Protein AF-A0A4Q3E3K2-F1 (afdb_monomer_lite)

Foldseek 3Di:
DVVVVVVVVVVVVVVVVVVVPDDPPPPPPPPPDDDQLAQDKDWDWDWACDDQFKIKIKIKIFRGHPNHGPDIDIDIDIDTFPHWDWDWDADPVRDTDTDTDGDDDDDDDDDD

Secondary structure (DSSP, 8-state):
-HHHHHHHHHHHHHHHHTTSS-------S---S----TTEEEEEEEEEE-SSSEEEEEEEEEEEETTEEEEEEEEEEEEE---EEEEEEE-TTS-EEEEEEEPPPP------

Sequence (112 aa):
MKNISLYVTASLLSAVLLLISCDEEQKPEDLTNEVNKNGAIETSVTVEHLDSAHDVIVTKHAVWAWGSNASSFEHRDTVPALGSAPTTVKDVAGYDKTVEAKKEYEIFITVK

pLDDT: mean 82.67, std 17.54, range [45.22, 98.19]

Structure (mmCIF, N/CA/C/O backbone):
data_AF-A0A4Q3E3K2-F1
#
_entry.id   AF-A0A4Q3E3K2-F1
#
loop_
_atom_site.group_PDB
_atom_site.id
_atom_site.type_symbol
_atom_site.label_atom_id
_atom_site.label_alt_id
_atom_site.labe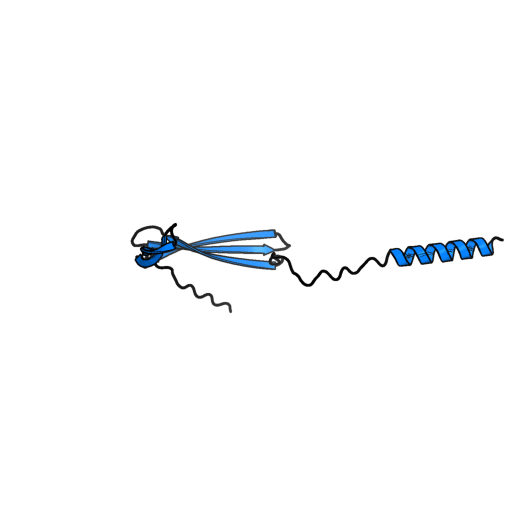l_comp_id
_atom_site.label_asym_id
_atom_site.label_entity_id
_atom_site.label_seq_id
_atom_site.pdbx_PDB_ins_code
_atom_site.Cartn_x
_atom_site.Cartn_y
_atom_site.Cartn_z
_atom_site.occupancy
_atom_site.B_iso_or_equiv
_atom_site.auth_seq_id
_atom_site.auth_comp_id
_atom_site.auth_asym_id
_atom_site.auth_atom_id
_atom_site.pdbx_PDB_model_num
ATOM 1 N N . MET A 1 1 ? 13.136 35.117 -74.035 1.00 53.25 1 MET A N 1
ATOM 2 C CA . MET A 1 1 ? 11.924 34.524 -73.413 1.00 53.25 1 MET A CA 1
ATOM 3 C C . MET A 1 1 ? 12.216 33.303 -72.532 1.00 53.25 1 MET A C 1
ATOM 5 O O . MET A 1 1 ? 11.573 33.176 -71.502 1.00 53.25 1 MET A O 1
ATOM 9 N N . LYS A 1 2 ? 13.202 32.447 -72.858 1.00 54.16 2 LYS A N 1
ATOM 10 C CA . LYS A 1 2 ? 13.583 31.262 -72.050 1.00 54.16 2 LYS A CA 1
ATOM 11 C C . LYS A 1 2 ? 14.017 31.585 -70.608 1.00 54.16 2 LYS A C 1
ATOM 13 O O . LYS A 1 2 ? 13.707 30.846 -69.686 1.00 54.16 2 LYS A O 1
ATOM 18 N N . ASN A 1 3 ? 14.681 32.722 -70.420 1.00 52.38 3 ASN A N 1
ATOM 19 C CA . ASN A 1 3 ? 15.299 33.115 -69.152 1.00 52.38 3 ASN A CA 1
ATOM 20 C C . ASN A 1 3 ? 14.239 33.608 -68.155 1.00 52.38 3 ASN A C 1
ATOM 22 O O . ASN A 1 3 ? 14.292 33.273 -66.983 1.00 52.38 3 ASN A O 1
ATOM 26 N N . ILE A 1 4 ? 13.226 34.336 -68.642 1.00 58.62 4 ILE A N 1
ATOM 27 C CA . ILE A 1 4 ? 12.103 34.838 -67.833 1.00 58.62 4 ILE A CA 1
ATOM 28 C C . ILE A 1 4 ? 11.280 33.666 -67.285 1.00 58.62 4 ILE A C 1
ATOM 30 O O . ILE A 1 4 ? 10.929 33.666 -66.112 1.00 58.62 4 ILE A O 1
ATOM 34 N N . SER A 1 5 ? 11.061 32.624 -68.095 1.00 57.09 5 SER A N 1
ATOM 35 C CA . SER A 1 5 ? 10.386 31.401 -67.645 1.00 57.09 5 SER A CA 1
ATOM 36 C C . SER A 1 5 ? 11.150 30.683 -66.527 1.00 57.09 5 SER A C 1
ATOM 38 O O . SER A 1 5 ? 10.513 30.123 -65.644 1.00 57.09 5 SER A O 1
ATOM 40 N N . LEU A 1 6 ? 12.489 30.731 -66.538 1.00 57.72 6 LEU A N 1
ATOM 41 C CA . LEU A 1 6 ? 13.337 30.102 -65.521 1.00 57.72 6 LEU A CA 1
ATOM 42 C C . LEU A 1 6 ? 13.297 30.863 -64.182 1.00 57.72 6 LEU A C 1
ATOM 44 O O . LEU A 1 6 ? 13.239 30.243 -63.120 1.00 57.72 6 LEU A O 1
ATOM 48 N N . TYR A 1 7 ? 13.268 32.201 -64.224 1.00 61.00 7 TYR A N 1
ATOM 49 C CA . TYR A 1 7 ? 13.142 33.034 -63.021 1.00 61.00 7 TYR A CA 1
ATOM 50 C C . TYR A 1 7 ? 11.754 32.929 -62.383 1.00 61.00 7 TYR A C 1
ATOM 52 O O . TYR A 1 7 ? 11.650 32.890 -61.159 1.00 61.00 7 TYR A O 1
ATOM 60 N N . VAL A 1 8 ? 10.697 32.807 -63.192 1.00 65.56 8 VAL A N 1
ATOM 61 C CA . VAL A 1 8 ? 9.331 32.602 -62.686 1.00 65.56 8 VAL A CA 1
ATOM 62 C C . VAL A 1 8 ? 9.203 31.237 -62.004 1.00 65.56 8 VAL A C 1
ATOM 64 O O . VAL A 1 8 ? 8.650 31.161 -60.909 1.00 65.56 8 VAL A O 1
ATOM 67 N N . THR A 1 9 ? 9.787 30.172 -62.569 1.00 63.69 9 THR A N 1
ATOM 68 C CA . THR A 1 9 ? 9.795 28.850 -61.917 1.00 63.69 9 THR A CA 1
ATOM 69 C C . THR A 1 9 ? 10.640 28.819 -60.641 1.00 63.69 9 THR A C 1
ATOM 71 O O . THR A 1 9 ? 10.236 28.190 -59.668 1.00 63.69 9 THR A O 1
ATOM 74 N N . ALA A 1 10 ? 11.772 29.531 -60.602 1.00 66.88 10 ALA A N 1
ATOM 75 C CA . ALA A 1 10 ? 12.616 29.616 -59.408 1.00 66.88 10 ALA A CA 1
ATOM 76 C C . ALA A 1 10 ? 11.950 30.427 -58.279 1.00 66.88 10 ALA A C 1
ATOM 78 O O . ALA A 1 10 ? 12.014 30.038 -57.114 1.00 66.88 10 ALA A O 1
ATOM 79 N N . SER A 1 11 ? 11.254 31.514 -58.625 1.00 65.56 11 SER A N 1
ATOM 80 C CA . SER A 1 11 ? 10.484 32.318 -57.669 1.00 65.56 11 SER A CA 1
ATOM 81 C C . SER A 1 11 ? 9.294 31.547 -57.095 1.00 65.56 11 SER A C 1
ATOM 83 O O . SER A 1 11 ? 8.997 31.681 -55.910 1.00 65.56 11 SER A O 1
ATOM 85 N N . LEU A 1 12 ? 8.629 30.724 -57.913 1.00 67.44 12 LEU A N 1
ATOM 86 C CA . LEU A 1 12 ? 7.502 29.899 -57.476 1.00 67.44 12 LEU A CA 1
ATOM 87 C C . LEU A 1 12 ? 7.959 28.759 -56.552 1.00 67.44 12 LEU A C 1
ATOM 89 O O . LEU A 1 12 ? 7.298 28.472 -55.559 1.00 67.44 12 LEU A O 1
ATOM 93 N N . LEU A 1 13 ? 9.121 28.159 -56.826 1.00 68.62 13 LEU A N 1
ATOM 94 C CA . LEU A 1 13 ? 9.690 27.094 -55.995 1.00 68.62 13 LEU A CA 1
ATOM 95 C C . LEU A 1 13 ? 10.154 27.607 -54.617 1.00 68.62 13 LEU A C 1
ATOM 97 O O . LEU A 1 13 ? 9.981 26.919 -53.615 1.00 68.62 13 LEU A O 1
ATOM 101 N N . SER A 1 14 ? 10.674 28.838 -54.553 1.00 65.25 14 SER A N 1
ATOM 102 C CA . SER A 1 14 ? 11.061 29.489 -53.292 1.00 65.25 14 SER A CA 1
ATOM 103 C C . SER A 1 14 ? 9.849 29.833 -52.411 1.00 65.25 14 SER A C 1
ATOM 105 O O . SER A 1 14 ? 9.899 29.687 -51.193 1.00 65.25 14 SER A O 1
ATOM 107 N N . ALA A 1 15 ? 8.720 30.213 -53.021 1.00 65.38 15 ALA A N 1
ATOM 108 C CA . ALA A 1 15 ? 7.476 30.485 -52.296 1.00 65.38 15 ALA A CA 1
ATOM 109 C C . ALA A 1 15 ? 6.835 29.213 -51.706 1.00 65.38 15 ALA A C 1
ATOM 111 O O . ALA A 1 15 ? 6.227 29.276 -50.642 1.00 65.38 15 ALA A O 1
ATOM 112 N N . VAL A 1 16 ? 7.011 28.054 -52.354 1.00 65.62 16 VAL A N 1
ATOM 113 C CA . VAL A 1 16 ? 6.539 26.757 -51.834 1.00 65.62 16 VAL A CA 1
ATOM 114 C C . VAL A 1 16 ? 7.383 26.287 -50.645 1.00 65.62 16 VAL A C 1
ATOM 116 O O . VAL A 1 16 ? 6.829 25.719 -49.711 1.00 65.62 16 VAL A O 1
ATOM 119 N N . LEU A 1 17 ? 8.690 26.579 -50.624 1.00 63.59 17 LEU A N 1
ATOM 120 C CA . LEU A 1 17 ? 9.582 26.241 -49.502 1.00 63.59 17 LEU A CA 1
ATOM 121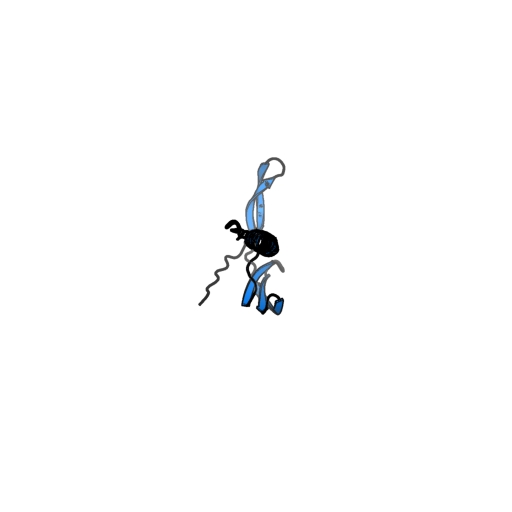 C C . LEU A 1 17 ? 9.242 27.003 -48.208 1.00 63.59 17 LEU A C 1
ATOM 123 O O . LEU A 1 17 ? 9.448 26.469 -47.122 1.00 63.59 17 LEU A O 1
ATOM 127 N N . LEU A 1 18 ? 8.664 28.206 -48.311 1.00 62.78 18 LEU A N 1
ATOM 128 C CA . LEU A 1 18 ? 8.216 28.991 -47.151 1.00 62.78 18 LEU A CA 1
ATOM 129 C C . LEU A 1 18 ? 6.915 28.465 -46.520 1.00 62.78 18 LEU A C 1
ATOM 131 O O . LEU A 1 18 ? 6.636 28.790 -45.373 1.00 62.78 18 LEU A O 1
ATOM 135 N N . LEU A 1 19 ? 6.149 27.627 -47.228 1.00 59.50 19 LEU A N 1
ATOM 136 C CA . LEU A 1 19 ? 4.935 26.985 -46.700 1.00 59.50 19 LEU A CA 1
ATOM 137 C C . LEU A 1 19 ? 5.218 25.645 -46.000 1.00 59.50 19 LEU A C 1
ATOM 139 O O . LEU A 1 19 ? 4.332 25.104 -45.349 1.00 59.50 19 LEU A O 1
ATOM 143 N N . ILE A 1 20 ? 6.439 25.106 -46.131 1.00 58.84 20 ILE A N 1
ATOM 144 C CA . ILE A 1 20 ? 6.891 23.883 -45.436 1.00 58.84 20 ILE A CA 1
ATOM 145 C C . ILE A 1 20 ? 7.590 24.213 -44.108 1.00 58.84 20 ILE A C 1
ATOM 147 O O . ILE A 1 20 ? 7.890 23.309 -43.332 1.00 58.84 20 ILE A O 1
ATOM 151 N N . SER A 1 21 ? 7.808 25.500 -43.812 1.00 48.44 21 SER A N 1
ATOM 152 C CA . SER A 1 21 ? 8.115 25.975 -42.458 1.00 48.44 21 SER A CA 1
ATOM 153 C C . SER A 1 21 ? 6.821 26.000 -41.642 1.00 48.44 21 SER A C 1
ATOM 155 O O . SER A 1 21 ? 6.360 27.055 -41.213 1.00 48.44 21 SER A O 1
ATOM 157 N N . CYS A 1 22 ? 6.205 24.827 -41.513 1.00 54.44 22 CYS A N 1
ATOM 158 C CA . CYS A 1 22 ? 5.098 24.587 -40.609 1.00 54.44 22 CYS A CA 1
ATOM 159 C C . CYS A 1 22 ? 5.545 24.939 -39.197 1.00 54.44 22 CYS A C 1
ATOM 161 O O . CYS A 1 22 ? 6.562 24.424 -38.732 1.00 54.44 22 CYS A O 1
ATOM 163 N N . ASP A 1 23 ? 4.754 25.814 -38.581 1.00 52.41 23 ASP A N 1
ATOM 164 C CA . ASP A 1 23 ? 4.450 25.875 -37.160 1.00 52.41 23 ASP A CA 1
ATOM 165 C C . ASP A 1 23 ? 5.221 24.846 -36.331 1.00 52.41 23 ASP A C 1
ATOM 167 O O . ASP A 1 23 ? 4.820 23.687 -36.188 1.00 52.41 23 ASP A O 1
ATOM 171 N N . GLU A 1 24 ? 6.304 25.301 -35.701 1.00 48.69 24 GLU A N 1
ATOM 172 C CA . GLU A 1 24 ? 6.545 24.843 -34.344 1.00 48.69 24 GLU A CA 1
ATOM 173 C C . GLU A 1 24 ? 5.312 25.285 -33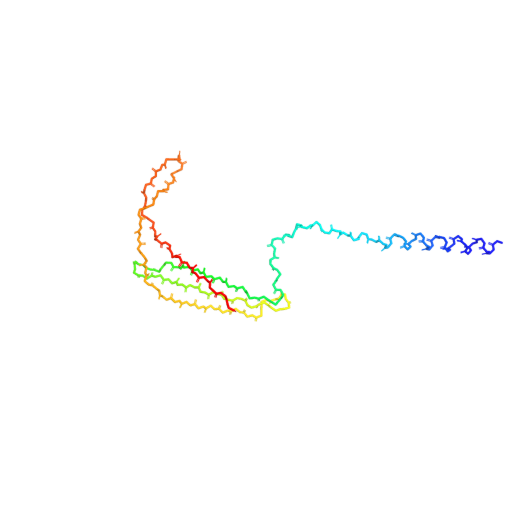.559 1.00 48.69 24 GLU A C 1
ATOM 175 O O . GLU A 1 24 ? 5.238 26.406 -33.056 1.00 48.69 24 GLU A O 1
ATOM 180 N N . GLU A 1 25 ? 4.302 24.413 -33.516 1.00 49.16 25 GLU A N 1
ATOM 181 C CA . GLU A 1 25 ? 3.337 24.410 -32.439 1.00 49.16 25 GLU A CA 1
ATOM 182 C C . GLU A 1 25 ? 4.183 24.394 -31.166 1.00 49.16 25 GLU A C 1
ATOM 184 O O . GLU A 1 25 ? 4.670 23.351 -30.718 1.00 49.16 25 GLU A O 1
ATOM 189 N N . GLN A 1 26 ? 4.402 25.583 -30.603 1.00 51.25 26 GLN A N 1
ATOM 190 C CA . GLN A 1 26 ? 4.591 25.758 -29.181 1.00 51.25 26 GLN A CA 1
ATOM 191 C C . GLN A 1 26 ? 3.367 25.101 -28.573 1.00 51.25 26 GLN A C 1
ATOM 193 O O . GLN A 1 26 ? 2.311 25.718 -28.426 1.00 51.25 26 GLN A O 1
ATOM 198 N N . LYS A 1 27 ? 3.484 23.792 -28.332 1.00 47.03 27 LYS A N 1
ATOM 199 C CA . LYS A 1 27 ? 2.513 23.063 -27.549 1.00 47.03 27 LYS A CA 1
ATOM 200 C C . LYS A 1 27 ? 2.369 23.889 -26.282 1.00 47.03 27 LYS A C 1
ATOM 202 O O . LYS A 1 27 ? 3.395 24.140 -25.640 1.00 47.03 27 LYS A O 1
ATOM 207 N N . PRO A 1 28 ? 1.157 24.367 -25.964 1.00 45.22 28 PRO A N 1
ATOM 208 C CA . PRO A 1 28 ? 0.944 25.036 -24.703 1.00 45.22 28 PRO A CA 1
ATOM 209 C C . PRO A 1 28 ? 1.515 24.131 -23.618 1.00 45.22 28 PRO A C 1
ATOM 211 O O . PRO A 1 28 ? 1.391 22.906 -23.679 1.00 45.22 28 PRO A O 1
ATOM 214 N N . GLU A 1 29 ? 2.179 24.753 -22.656 1.00 46.44 29 GLU A N 1
ATOM 215 C CA . GLU A 1 29 ? 2.855 24.160 -21.499 1.00 46.44 29 GLU A CA 1
ATOM 216 C C . GLU A 1 29 ? 1.846 23.543 -20.511 1.00 46.44 29 GLU A C 1
ATOM 218 O O . GLU A 1 29 ? 2.048 23.506 -19.302 1.00 46.44 29 GLU A O 1
ATOM 223 N N . ASP A 1 30 ? 0.726 23.074 -21.049 1.00 50.34 30 ASP A N 1
ATOM 224 C CA . ASP A 1 30 ? -0.390 22.444 -20.389 1.00 50.34 30 ASP A CA 1
ATOM 225 C C . ASP A 1 30 ? -0.303 20.947 -20.707 1.00 50.34 30 ASP A C 1
ATOM 227 O O . ASP A 1 30 ? -0.961 20.393 -21.593 1.00 50.34 30 ASP A O 1
ATOM 231 N N . LEU A 1 31 ? 0.661 20.313 -20.033 1.00 49.94 31 LEU A N 1
ATOM 232 C CA . LEU A 1 31 ? 0.903 18.877 -20.062 1.00 49.94 31 LEU A CA 1
ATOM 233 C C . LEU A 1 31 ? -0.330 18.166 -19.499 1.00 49.94 31 LEU A C 1
ATOM 235 O O . LEU A 1 31 ? -0.489 17.998 -18.291 1.00 49.94 31 LEU A O 1
ATOM 239 N N . THR A 1 32 ? -1.203 17.713 -20.388 1.00 53.19 32 THR A N 1
ATOM 240 C CA . THR A 1 32 ? -2.302 16.815 -20.055 1.00 53.19 32 THR A CA 1
ATOM 241 C C . THR A 1 32 ? -1.774 15.542 -19.379 1.00 53.19 32 THR A C 1
ATOM 243 O O . THR A 1 32 ? -1.192 14.688 -20.039 1.00 53.19 32 THR A O 1
ATOM 246 N N . ASN A 1 33 ? -1.996 15.444 -18.065 1.00 58.34 33 ASN A N 1
ATOM 247 C CA . ASN A 1 33 ? -2.543 14.323 -17.277 1.00 58.34 33 ASN A CA 1
ATOM 248 C C . ASN A 1 33 ? -1.985 12.885 -17.389 1.00 58.34 33 ASN A C 1
ATOM 250 O O . ASN A 1 33 ? -2.416 12.041 -16.604 1.00 58.34 33 ASN A O 1
ATOM 254 N N . GLU A 1 34 ? -1.038 12.570 -18.270 1.00 63.56 34 GLU A N 1
ATOM 255 C CA . GLU A 1 34 ? -0.467 11.222 -18.374 1.00 63.56 34 GLU A CA 1
ATOM 256 C C . GLU A 1 34 ? 1.029 11.216 -18.051 1.00 63.56 34 GLU A C 1
ATOM 258 O O . GLU A 1 34 ? 1.859 11.811 -18.738 1.00 63.56 34 GLU A O 1
ATOM 263 N N . VAL A 1 35 ? 1.380 10.518 -16.968 1.00 69.88 35 VAL A N 1
ATOM 264 C CA . VAL A 1 35 ? 2.771 10.281 -16.568 1.00 69.88 35 VAL A CA 1
ATOM 265 C C . VAL A 1 35 ? 3.469 9.493 -17.678 1.00 69.88 35 VAL A C 1
ATOM 267 O O . VAL A 1 35 ? 3.007 8.418 -18.055 1.00 69.88 35 VAL A O 1
ATOM 270 N N . ASN A 1 36 ? 4.597 9.998 -18.191 1.00 77.94 36 ASN A N 1
ATOM 271 C CA . ASN A 1 36 ? 5.408 9.281 -19.175 1.00 77.94 36 ASN A CA 1
ATOM 272 C C . ASN A 1 36 ? 5.902 7.951 -18.581 1.00 77.94 36 ASN A C 1
ATOM 274 O O . ASN A 1 36 ? 6.763 7.937 -17.703 1.00 77.94 36 ASN A O 1
ATOM 278 N N . LYS A 1 37 ? 5.364 6.832 -19.080 1.00 81.75 37 LYS A N 1
ATOM 279 C CA . LYS A 1 37 ? 5.693 5.484 -18.597 1.00 81.75 37 LYS A CA 1
ATOM 280 C C . LYS A 1 37 ? 6.854 4.829 -19.353 1.00 81.75 37 LYS A C 1
ATOM 282 O O . LYS A 1 37 ? 7.091 3.636 -19.213 1.00 81.75 37 LYS A O 1
ATOM 287 N N . ASN A 1 38 ? 7.593 5.553 -20.188 1.00 86.75 38 ASN A N 1
ATOM 288 C CA . ASN A 1 38 ? 8.745 4.965 -20.862 1.00 86.75 38 ASN A CA 1
ATOM 289 C C . ASN A 1 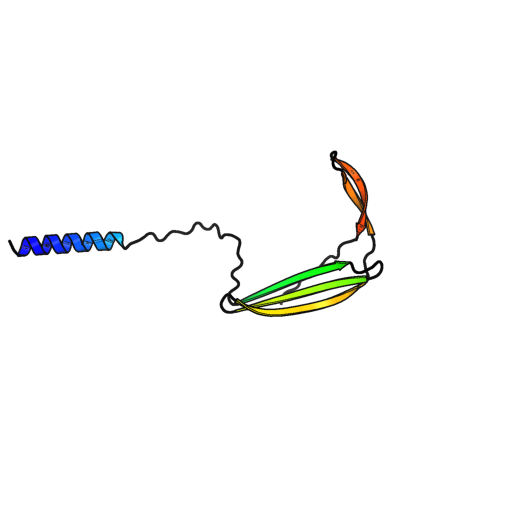38 ? 9.950 4.881 -19.910 1.00 86.75 38 ASN A C 1
ATOM 291 O O . ASN A 1 38 ? 10.631 5.879 -19.692 1.00 86.75 38 ASN A O 1
ATOM 295 N N . GLY A 1 39 ? 10.217 3.692 -19.359 1.00 89.31 39 GLY A N 1
ATOM 296 C CA . GLY A 1 39 ? 11.274 3.503 -18.361 1.00 89.31 39 GLY A CA 1
ATOM 297 C C . GLY A 1 39 ? 10.837 3.961 -16.970 1.00 89.31 39 GLY A C 1
ATOM 298 O O . GLY A 1 39 ? 11.558 4.705 -16.311 1.00 89.31 39 GLY A O 1
ATOM 299 N N . ALA A 1 40 ? 9.648 3.541 -16.536 1.00 91.69 40 ALA A N 1
ATOM 300 C CA . ALA A 1 40 ? 9.051 3.945 -15.266 1.00 91.69 40 ALA A CA 1
ATOM 301 C C . ALA A 1 40 ? 8.680 2.733 -14.402 1.00 91.69 40 ALA A C 1
ATOM 303 O O . ALA A 1 40 ? 8.395 1.651 -14.913 1.00 91.69 40 ALA A O 1
ATOM 304 N N . ILE A 1 41 ? 8.632 2.930 -13.084 1.00 93.00 41 ILE A N 1
ATOM 305 C CA . ILE A 1 41 ? 8.033 1.978 -12.145 1.00 93.00 41 ILE A CA 1
ATOM 306 C C . ILE A 1 41 ? 6.883 2.691 -11.446 1.00 93.00 41 ILE A C 1
ATOM 308 O O . ILE A 1 41 ? 7.079 3.719 -10.802 1.00 93.00 41 ILE A O 1
ATOM 312 N N . GLU A 1 42 ? 5.684 2.139 -11.574 1.00 93.62 42 GLU A N 1
ATOM 313 C CA . GLU A 1 42 ? 4.490 2.610 -10.881 1.00 93.62 42 GLU A CA 1
ATOM 314 C C . GLU A 1 42 ? 4.238 1.700 -9.682 1.00 93.62 42 GLU A C 1
ATOM 316 O O . GLU A 1 42 ? 4.223 0.480 -9.832 1.00 93.62 42 GLU A O 1
ATOM 321 N N . THR A 1 43 ? 4.073 2.281 -8.495 1.00 95.31 43 THR A N 1
ATOM 322 C CA . THR A 1 43 ? 3.772 1.537 -7.266 1.00 95.31 43 THR A CA 1
ATOM 323 C C . THR A 1 43 ? 2.449 2.021 -6.693 1.00 95.31 43 THR A C 1
ATOM 325 O O . THR A 1 43 ? 2.297 3.214 -6.443 1.00 95.31 43 THR A O 1
ATOM 328 N N . SER A 1 44 ? 1.513 1.104 -6.453 1.00 95.69 44 SER A N 1
ATOM 329 C CA . SER A 1 44 ? 0.255 1.380 -5.754 1.00 95.69 44 SER A CA 1
ATOM 330 C C . SER A 1 44 ? 0.221 0.624 -4.431 1.00 95.69 44 SER A C 1
ATOM 332 O O . SER A 1 44 ? 0.419 -0.592 -4.427 1.00 95.69 44 SER A O 1
ATOM 334 N N . VAL A 1 45 ? -0.074 1.324 -3.337 1.00 96.94 45 VAL A N 1
ATOM 335 C CA . VAL A 1 45 ? -0.283 0.729 -2.012 1.00 96.94 45 VAL A CA 1
ATOM 336 C C . VAL A 1 45 ? -1.737 0.952 -1.619 1.00 96.94 45 VAL A C 1
ATOM 338 O O . VAL A 1 45 ? -2.201 2.091 -1.601 1.00 96.94 45 VAL A O 1
ATOM 341 N N . THR A 1 46 ? -2.458 -0.124 -1.325 1.00 96.62 46 THR A N 1
ATOM 342 C CA . THR A 1 46 ? -3.868 -0.080 -0.917 1.00 96.62 46 THR A CA 1
ATOM 343 C C . THR A 1 46 ? -4.090 -0.929 0.324 1.00 96.62 46 THR A C 1
ATOM 345 O O . THR A 1 46 ? -3.433 -1.955 0.492 1.00 96.62 46 THR A O 1
ATOM 348 N N . VAL A 1 47 ? -5.040 -0.534 1.167 1.00 96.69 47 VAL A N 1
ATOM 349 C CA . VAL A 1 47 ? -5.486 -1.331 2.315 1.00 96.69 47 VAL A CA 1
ATOM 350 C C . VAL A 1 47 ? -6.868 -1.895 2.008 1.00 96.69 47 VAL A C 1
ATOM 352 O O . VAL A 1 47 ? -7.782 -1.158 1.644 1.00 96.69 47 VAL A O 1
ATOM 355 N N . GLU A 1 48 ? -7.015 -3.208 2.133 1.00 95.62 48 GLU A N 1
ATOM 356 C CA . GLU A 1 48 ? -8.283 -3.921 2.008 1.00 95.62 48 GLU A CA 1
ATOM 357 C C . GLU A 1 48 ? -8.699 -4.421 3.392 1.00 95.62 48 GLU A C 1
ATOM 359 O O . GLU A 1 48 ? -7.957 -5.159 4.041 1.00 95.62 48 GLU A O 1
ATOM 364 N N . HIS A 1 49 ? -9.893 -4.049 3.856 1.00 94.56 49 HIS A N 1
ATOM 365 C CA . HIS A 1 49 ? -10.369 -4.544 5.142 1.00 94.56 49 HIS A CA 1
ATOM 366 C C . HIS A 1 49 ? -10.885 -5.980 5.042 1.00 94.56 49 HIS A C 1
ATOM 368 O O . HIS A 1 49 ? -11.856 -6.224 4.320 1.00 94.56 49 HIS A O 1
ATOM 374 N N . LEU A 1 50 ? -10.288 -6.904 5.799 1.00 94.00 50 LEU A N 1
ATOM 375 C CA . LEU A 1 50 ? -10.586 -8.336 5.697 1.00 94.00 50 LEU A CA 1
ATOM 376 C C . LEU A 1 50 ? -11.652 -8.780 6.707 1.00 94.00 50 LEU A C 1
ATOM 378 O O . LEU A 1 50 ? -12.699 -9.294 6.309 1.00 94.00 50 LEU A O 1
ATOM 382 N N . ASP A 1 51 ? -11.411 -8.571 8.002 1.00 93.75 51 ASP A N 1
ATOM 383 C CA . ASP A 1 51 ? -12.341 -8.917 9.083 1.00 93.75 51 ASP A CA 1
ATOM 384 C C . ASP A 1 51 ? -12.264 -7.910 10.253 1.00 93.75 51 ASP A C 1
ATOM 386 O O . ASP A 1 51 ? -11.836 -6.770 10.080 1.00 93.75 51 ASP A O 1
ATOM 390 N N . SER A 1 52 ? -12.775 -8.263 11.439 1.00 91.69 52 SER A N 1
ATOM 391 C CA . SER A 1 52 ? -12.764 -7.368 12.608 1.00 91.69 52 SER A CA 1
ATOM 392 C C . SER A 1 52 ? -11.390 -7.204 13.265 1.00 91.69 52 SER A C 1
ATOM 394 O O . SER A 1 52 ? -11.201 -6.272 14.044 1.00 91.69 52 SER A O 1
ATOM 396 N N . ALA A 1 53 ? -10.473 -8.138 13.027 1.00 95.88 53 ALA A N 1
ATOM 397 C CA . ALA A 1 53 ? -9.154 -8.214 13.643 1.00 95.88 53 ALA A CA 1
ATOM 398 C C . ALA A 1 53 ? -8.012 -8.020 12.633 1.00 95.88 53 ALA A C 1
ATOM 400 O O . ALA A 1 53 ? -6.900 -7.695 13.049 1.00 95.88 53 ALA A O 1
ATOM 401 N N . HIS A 1 54 ? -8.271 -8.180 11.335 1.00 97.44 54 HIS A N 1
ATOM 402 C CA . HIS A 1 54 ? -7.250 -8.163 10.294 1.00 97.44 54 HIS A CA 1
ATOM 403 C C . HIS A 1 54 ? -7.648 -7.319 9.085 1.00 97.44 54 HIS A C 1
ATOM 405 O O . HIS A 1 54 ? -8.800 -7.327 8.649 1.00 97.44 54 HIS A O 1
ATOM 411 N N . ASP A 1 55 ? -6.636 -6.692 8.497 1.00 97.62 55 ASP A N 1
ATOM 412 C CA . ASP A 1 55 ? -6.664 -6.003 7.212 1.00 97.62 55 ASP A CA 1
ATOM 413 C C . ASP A 1 55 ? -5.531 -6.542 6.322 1.00 97.62 55 ASP A C 1
ATOM 415 O O . ASP A 1 55 ? -4.633 -7.250 6.789 1.00 97.62 55 ASP A O 1
ATOM 419 N N . VAL A 1 56 ? -5.565 -6.228 5.029 1.00 97.75 56 VAL A N 1
ATOM 420 C CA . VAL A 1 56 ? -4.548 -6.646 4.058 1.00 97.75 56 VAL A CA 1
ATOM 421 C C . VAL A 1 56 ? -3.954 -5.424 3.373 1.00 97.75 56 VAL A C 1
ATOM 423 O O . VAL A 1 56 ? -4.668 -4.656 2.731 1.00 97.75 56 VAL A O 1
ATOM 426 N N . ILE A 1 57 ? -2.636 -5.264 3.463 1.00 97.75 57 ILE A N 1
ATOM 427 C CA . ILE A 1 57 ? -1.891 -4.301 2.653 1.00 97.75 57 ILE A CA 1
ATOM 428 C C . ILE A 1 57 ? -1.574 -4.973 1.323 1.00 97.75 57 ILE A C 1
ATOM 430 O O . ILE A 1 57 ? -0.948 -6.032 1.282 1.00 97.75 57 ILE A O 1
ATOM 434 N N . VAL A 1 58 ? -1.996 -4.349 0.231 1.00 98.06 58 VAL A N 1
ATOM 435 C CA . VAL A 1 58 ? -1.709 -4.789 -1.130 1.00 98.06 58 VAL A CA 1
ATOM 436 C C . VAL A 1 58 ? -0.764 -3.780 -1.764 1.00 98.06 58 VAL A C 1
ATOM 438 O O . VAL A 1 58 ? -1.122 -2.619 -1.959 1.00 98.06 58 VAL A O 1
ATOM 441 N N . THR A 1 59 ? 0.442 -4.226 -2.101 1.00 97.94 59 THR A N 1
ATOM 442 C CA . THR A 1 59 ? 1.422 -3.426 -2.840 1.00 97.94 59 THR A CA 1
ATOM 443 C C . THR A 1 59 ? 1.568 -4.001 -4.236 1.00 97.94 59 THR A C 1
ATOM 445 O O . THR A 1 59 ? 1.948 -5.161 -4.391 1.00 97.94 59 THR A O 1
ATOM 448 N N . LYS A 1 60 ? 1.274 -3.205 -5.263 1.00 97.88 60 LYS A N 1
ATOM 449 C CA . LYS A 1 60 ? 1.465 -3.595 -6.666 1.00 97.88 60 LYS A CA 1
ATOM 450 C C . LYS A 1 60 ? 2.525 -2.724 -7.300 1.00 97.88 60 LYS A C 1
ATOM 452 O O . LYS A 1 60 ? 2.503 -1.508 -7.128 1.00 97.88 60 LYS A O 1
ATOM 457 N N . HIS A 1 61 ? 3.399 -3.345 -8.073 1.00 97.06 61 HIS A N 1
ATOM 458 C CA . HIS A 1 61 ? 4.394 -2.662 -8.879 1.00 97.06 61 HIS A CA 1
ATOM 459 C C . HIS A 1 61 ? 4.176 -3.013 -10.346 1.00 97.06 61 HIS A C 1
ATOM 461 O O . HIS A 1 61 ? 4.093 -4.192 -10.693 1.00 97.06 61 HIS A O 1
ATOM 467 N N . ALA A 1 62 ? 4.112 -2.001 -11.205 1.00 96.31 62 ALA A N 1
ATOM 468 C CA . ALA A 1 62 ? 4.118 -2.153 -12.653 1.00 96.31 62 ALA A CA 1
ATOM 469 C C . ALA A 1 62 ? 5.407 -1.546 -13.212 1.00 96.31 62 ALA A C 1
ATOM 471 O O . ALA A 1 62 ? 5.694 -0.365 -13.008 1.00 96.31 62 ALA A O 1
ATOM 472 N N . VAL A 1 63 ? 6.191 -2.366 -13.909 1.00 96.12 63 VAL A N 1
ATOM 473 C CA . VAL A 1 63 ? 7.427 -1.954 -14.577 1.00 96.12 63 VAL A CA 1
ATOM 474 C C . VAL A 1 63 ? 7.101 -1.666 -16.029 1.00 96.12 63 VAL A C 1
ATOM 476 O O . VAL A 1 63 ? 6.631 -2.541 -16.757 1.00 96.12 63 VAL A O 1
ATOM 479 N N . TRP A 1 64 ? 7.383 -0.447 -16.458 1.00 95.44 64 TRP A N 1
ATOM 480 C CA . TRP A 1 64 ? 7.100 0.021 -17.799 1.00 95.44 64 TRP A CA 1
ATOM 481 C C . TRP A 1 64 ? 8.395 0.243 -18.579 1.00 95.44 64 TRP A C 1
ATOM 483 O O . TRP A 1 64 ? 9.262 1.018 -18.169 1.00 95.44 64 TRP A O 1
ATOM 493 N N . ALA A 1 65 ? 8.517 -0.416 -19.728 1.00 93.00 65 ALA A N 1
ATOM 494 C CA . ALA A 1 65 ? 9.651 -0.29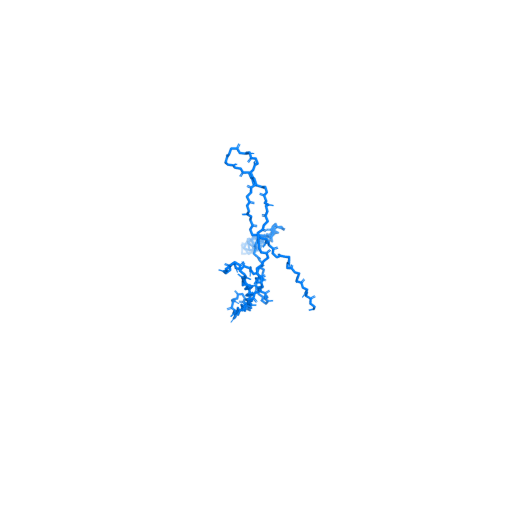5 -20.637 1.00 93.00 65 ALA A CA 1
ATOM 495 C C . ALA A 1 65 ? 9.149 -0.115 -22.073 1.00 93.00 65 ALA A C 1
ATOM 497 O O . ALA A 1 65 ? 8.184 -0.758 -22.493 1.00 93.00 65 ALA A O 1
ATOM 498 N N . TRP A 1 66 ? 9.789 0.787 -22.822 1.00 90.38 66 TRP A N 1
ATOM 499 C CA . TRP A 1 66 ? 9.435 1.098 -24.214 1.00 90.38 66 TRP A CA 1
ATOM 500 C C . TRP A 1 66 ? 7.953 1.461 -24.405 1.00 90.38 66 TRP A C 1
ATOM 502 O O . TRP A 1 66 ? 7.335 1.098 -25.400 1.00 90.38 66 TRP A O 1
ATOM 512 N N . GLY A 1 67 ? 7.368 2.153 -23.423 1.00 84.50 67 GLY A N 1
ATOM 513 C CA . GLY A 1 67 ? 5.959 2.560 -23.443 1.00 84.50 67 GLY A CA 1
ATOM 514 C C . GLY A 1 67 ? 4.951 1.430 -23.197 1.00 84.50 67 GLY A C 1
ATOM 515 O O . GLY A 1 67 ? 3.759 1.633 -23.407 1.00 84.50 67 GLY A O 1
ATOM 516 N N . SER A 1 68 ? 5.396 0.255 -22.741 1.00 89.56 68 SER A N 1
ATOM 517 C CA . SER A 1 68 ? 4.533 -0.897 -22.449 1.00 89.56 68 SER A CA 1
ATOM 518 C C . SER A 1 68 ? 4.794 -1.468 -21.055 1.00 89.56 68 SER A C 1
ATOM 520 O O . SER A 1 68 ? 5.896 -1.338 -20.522 1.00 89.56 68 SER A O 1
ATOM 522 N N . ASN A 1 69 ? 3.779 -2.089 -20.449 1.00 92.94 69 ASN A N 1
ATOM 523 C CA . ASN A 1 69 ? 3.937 -2.796 -19.179 1.00 92.94 69 ASN A CA 1
ATOM 524 C C . ASN A 1 69 ? 4.730 -4.087 -19.431 1.00 92.94 69 ASN A C 1
ATOM 526 O O . ASN A 1 69 ? 4.220 -5.031 -20.032 1.00 92.94 69 ASN A O 1
ATOM 530 N N . ALA A 1 70 ? 5.989 -4.093 -19.000 1.00 95.38 70 ALA A N 1
ATOM 531 C CA . ALA A 1 70 ? 6.909 -5.209 -19.176 1.00 95.38 70 ALA A CA 1
ATOM 532 C C . ALA A 1 70 ? 6.667 -6.315 -18.141 1.00 95.38 70 ALA A C 1
ATOM 534 O O . ALA A 1 70 ? 6.829 -7.496 -18.441 1.00 95.38 70 ALA A O 1
ATOM 535 N N . SER A 1 71 ? 6.285 -5.940 -16.920 1.00 96.38 71 SER A N 1
ATOM 536 C CA . SER A 1 71 ? 5.969 -6.886 -15.851 1.00 96.38 71 SER A CA 1
ATOM 537 C C . SER A 1 71 ? 5.175 -6.209 -14.747 1.00 96.38 71 SER A C 1
ATOM 539 O O . SER A 1 71 ? 5.391 -5.033 -14.454 1.00 96.38 71 SER A O 1
ATOM 541 N N . SER A 1 72 ? 4.322 -6.968 -14.068 1.00 96.94 72 SER A N 1
ATOM 542 C CA . SER A 1 72 ? 3.657 -6.510 -12.853 1.00 96.94 72 SER A CA 1
ATOM 543 C C . SER A 1 72 ? 3.733 -7.573 -11.773 1.00 96.94 72 SER A C 1
ATOM 545 O O . SER A 1 72 ? 3.633 -8.765 -12.064 1.00 96.94 72 SER A O 1
ATOM 547 N N . PHE A 1 73 ? 3.917 -7.140 -10.534 1.00 97.62 73 PHE A N 1
ATOM 548 C CA . PHE A 1 73 ? 3.963 -8.022 -9.377 1.00 97.62 73 PHE A CA 1
ATOM 549 C C . PHE A 1 73 ? 3.207 -7.405 -8.209 1.00 97.62 73 PHE A C 1
ATOM 551 O O . PHE A 1 73 ? 3.157 -6.186 -8.049 1.00 97.62 73 PHE A O 1
ATOM 558 N N . GLU A 1 74 ? 2.588 -8.272 -7.419 1.00 98.00 74 GLU A N 1
ATOM 559 C CA . GLU A 1 74 ? 1.718 -7.909 -6.309 1.00 98.00 74 GLU A CA 1
ATOM 560 C C . GLU A 1 74 ? 2.161 -8.662 -5.059 1.00 98.00 74 GLU A C 1
ATOM 562 O O . GLU A 1 74 ? 2.412 -9.868 -5.103 1.00 98.00 74 GLU A O 1
ATOM 567 N N . HIS A 1 75 ? 2.248 -7.936 -3.950 1.00 98.19 75 HIS A N 1
ATOM 568 C CA . HIS A 1 75 ? 2.491 -8.483 -2.628 1.00 98.19 75 HIS A CA 1
ATOM 569 C C . HIS A 1 75 ? 1.310 -8.163 -1.715 1.00 98.19 75 HIS A C 1
ATOM 571 O O . HIS A 1 75 ? 0.735 -7.075 -1.797 1.00 98.19 75 HIS A O 1
ATOM 577 N N . ARG A 1 76 ? 0.932 -9.135 -0.883 1.00 98.12 76 ARG A N 1
ATOM 578 C CA . ARG A 1 76 ? -0.204 -9.049 0.033 1.00 98.12 76 ARG A CA 1
ATOM 579 C C . ARG A 1 76 ? 0.245 -9.462 1.421 1.00 98.12 76 ARG A C 1
ATOM 581 O O . ARG A 1 76 ? 0.623 -10.616 1.610 1.00 98.12 76 ARG A O 1
ATOM 588 N N . ASP A 1 77 ? 0.115 -8.549 2.370 1.00 97.88 77 ASP A N 1
ATOM 589 C CA . ASP A 1 77 ? 0.488 -8.763 3.764 1.00 97.88 77 ASP A CA 1
ATOM 590 C C . ASP A 1 77 ? -0.716 -8.561 4.668 1.00 97.88 77 ASP A C 1
ATOM 592 O O . ASP A 1 77 ? -1.430 -7.568 4.556 1.00 97.88 77 ASP A O 1
ATOM 596 N N . THR A 1 78 ? -0.940 -9.497 5.586 1.00 97.56 78 THR A N 1
ATOM 597 C CA . THR A 1 78 ? -1.979 -9.345 6.609 1.00 97.56 78 THR A CA 1
ATOM 598 C C . THR A 1 78 ? -1.435 -8.533 7.779 1.00 97.56 78 THR A C 1
ATOM 600 O O . THR A 1 78 ? -0.363 -8.837 8.304 1.00 97.56 78 THR A O 1
ATOM 603 N N . VAL A 1 79 ? -2.189 -7.528 8.215 1.00 97.44 79 VAL A N 1
ATOM 604 C CA . VAL A 1 79 ? -1.861 -6.659 9.350 1.00 97.44 79 VAL A CA 1
ATOM 605 C C . VAL A 1 79 ? -3.039 -6.578 10.329 1.00 97.44 79 VAL A C 1
ATOM 607 O O . VAL A 1 79 ? -4.175 -6.839 9.934 1.00 97.44 79 VAL A O 1
ATOM 610 N N . PRO A 1 80 ? -2.818 -6.236 11.611 1.00 97.56 80 PRO A N 1
ATOM 611 C CA . PRO A 1 80 ? -3.911 -6.082 12.571 1.00 97.56 80 PRO A CA 1
ATOM 612 C C . PRO A 1 80 ? -4.787 -4.875 12.237 1.00 97.56 80 PRO A C 1
ATOM 614 O O . PRO A 1 80 ? -4.247 -3.781 12.059 1.00 97.56 80 PRO A O 1
ATOM 617 N N . ALA A 1 81 ? -6.109 -5.052 12.232 1.00 96.75 81 ALA A N 1
ATOM 618 C CA . ALA A 1 81 ? -7.070 -3.976 12.008 1.00 96.75 81 ALA A CA 1
ATOM 619 C C . ALA A 1 81 ? -7.022 -2.926 13.134 1.00 96.75 81 ALA A C 1
ATOM 621 O O . ALA A 1 81 ? -6.901 -3.254 14.317 1.00 96.75 81 ALA A O 1
ATOM 622 N N . LEU A 1 82 ? -7.179 -1.647 12.781 1.00 96.31 82 LEU A N 1
ATOM 623 C CA . LEU A 1 82 ? -7.137 -0.528 13.742 1.00 96.31 82 LEU A CA 1
ATOM 624 C C . LEU A 1 82 ? -8.463 -0.300 14.497 1.00 96.31 82 LEU A C 1
ATOM 626 O O . LEU A 1 82 ? -8.544 0.549 15.395 1.00 96.31 82 LEU A O 1
ATOM 630 N N . GLY A 1 83 ? -9.503 -1.055 14.140 1.00 93.50 83 GLY A N 1
ATOM 631 C CA . GLY A 1 83 ? -10.852 -0.916 14.679 1.00 93.50 83 GLY A CA 1
ATOM 632 C C . GLY A 1 83 ? -11.621 0.263 14.076 1.00 93.50 83 GLY A C 1
ATOM 633 O O . GLY A 1 83 ? -11.297 0.768 13.002 1.00 93.50 83 GLY A O 1
ATOM 634 N N . SER A 1 84 ? -12.684 0.684 14.761 1.00 93.38 84 SER A N 1
ATOM 635 C CA . SER A 1 84 ? -13.518 1.825 14.360 1.00 93.38 84 SER A CA 1
ATOM 636 C C . SER A 1 84 ? -13.365 3.003 15.320 1.00 93.38 84 SER A C 1
ATOM 638 O O . SER A 1 84 ? -12.892 2.847 16.451 1.00 93.38 84 SER A O 1
ATOM 640 N N . ALA A 1 85 ? -13.702 4.191 14.837 1.00 92.12 85 ALA A N 1
ATOM 641 C CA . ALA A 1 85 ? -13.839 5.392 15.638 1.00 92.12 85 ALA A CA 1
ATOM 642 C C . ALA A 1 85 ? -15.071 6.193 15.197 1.00 92.12 85 ALA A C 1
ATOM 644 O O . ALA A 1 85 ? -15.423 6.180 14.010 1.00 92.12 85 ALA A O 1
ATOM 645 N N . PRO A 1 86 ? -15.687 6.950 16.121 1.00 94.19 86 PRO A N 1
ATOM 646 C CA . PRO A 1 86 ? -16.755 7.868 15.774 1.00 94.19 86 PRO A CA 1
ATOM 647 C C . PRO A 1 86 ? -16.218 8.970 14.854 1.00 94.19 86 PRO A C 1
ATOM 649 O O . PRO A 1 86 ? -15.246 9.654 15.178 1.00 94.19 86 PRO A O 1
ATOM 652 N N . THR A 1 87 ? -16.878 9.162 13.718 1.00 93.44 87 THR A N 1
ATOM 653 C CA . THR A 1 87 ? -16.627 10.244 12.764 1.00 93.44 87 THR A CA 1
ATOM 654 C C . THR A 1 87 ? -17.916 11.003 12.479 1.00 93.44 87 THR A C 1
ATOM 656 O O . THR A 1 87 ? -19.012 10.439 12.527 1.00 93.44 87 THR A O 1
ATOM 659 N N . THR A 1 88 ? -17.795 12.296 12.194 1.00 94.38 88 THR A N 1
ATOM 660 C CA . THR A 1 88 ? -18.933 13.150 11.852 1.00 94.38 88 THR A CA 1
ATOM 661 C C . THR A 1 88 ? -19.060 13.229 10.339 1.00 94.38 88 THR A C 1
ATOM 663 O O . THR A 1 88 ? -18.162 13.720 9.658 1.00 94.38 88 THR A O 1
ATOM 666 N N . VAL A 1 89 ? -20.191 12.770 9.815 1.00 92.31 89 VAL A N 1
ATOM 667 C CA . VAL A 1 89 ? -20.548 12.855 8.395 1.00 92.31 89 VAL A CA 1
ATOM 668 C C . VAL A 1 89 ? -21.783 13.729 8.221 1.00 92.31 89 VAL A C 1
ATOM 670 O O . VAL A 1 89 ? -22.591 13.857 9.139 1.00 92.31 89 VAL A O 1
ATOM 673 N N . LYS A 1 90 ? -21.951 14.322 7.037 1.00 93.88 90 LYS A N 1
ATOM 674 C CA . LYS A 1 90 ? -23.184 15.033 6.686 1.00 93.88 90 LYS A CA 1
ATOM 675 C C . LYS A 1 90 ? -24.209 14.071 6.101 1.00 93.88 90 LYS A C 1
ATOM 677 O O . LYS A 1 90 ? -23.867 13.241 5.259 1.00 93.88 90 LYS A O 1
ATOM 682 N N . ASP A 1 91 ? -25.456 14.185 6.539 1.00 89.50 91 ASP A N 1
ATOM 683 C CA . ASP A 1 91 ? -26.574 13.492 5.910 1.00 89.50 91 ASP A CA 1
ATOM 684 C C . ASP A 1 91 ? -27.012 14.180 4.603 1.00 89.50 91 ASP A C 1
ATOM 686 O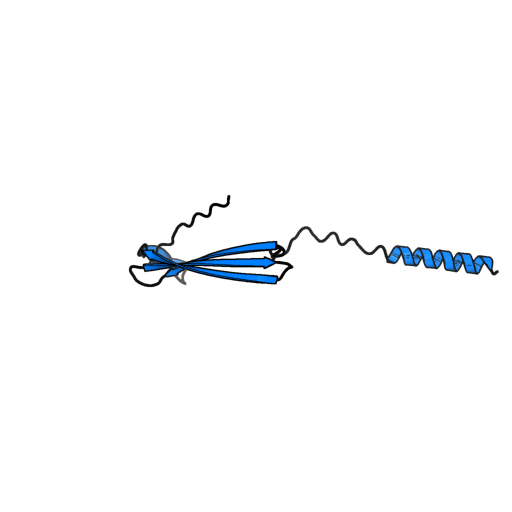 O . ASP A 1 91 ? -26.505 15.236 4.219 1.00 89.50 91 ASP A O 1
ATOM 690 N N . VAL A 1 92 ? -27.975 13.574 3.904 1.00 92.31 92 VAL A N 1
ATOM 691 C CA . VAL A 1 92 ? -28.501 14.089 2.627 1.00 92.31 92 VAL A CA 1
ATOM 692 C C . VAL A 1 92 ? -29.172 15.464 2.742 1.00 92.31 92 VAL A C 1
ATOM 694 O O . VAL A 1 92 ? -29.327 16.145 1.732 1.00 92.31 92 VAL A O 1
ATOM 697 N N . ALA A 1 93 ? -29.575 15.874 3.947 1.00 93.31 93 ALA A N 1
ATOM 698 C CA . ALA A 1 93 ? -30.172 17.175 4.230 1.00 93.31 93 ALA A CA 1
ATOM 699 C C . ALA A 1 93 ? -29.135 18.205 4.730 1.00 93.31 93 ALA A C 1
ATOM 701 O O . ALA A 1 93 ? -29.474 19.371 4.931 1.00 93.31 93 ALA A O 1
ATOM 702 N N . GLY A 1 94 ? -27.868 17.799 4.884 1.00 91.94 94 GLY A N 1
ATOM 703 C CA . GLY A 1 94 ? -26.745 18.646 5.282 1.00 91.94 94 GLY A CA 1
ATOM 704 C C . GLY A 1 94 ? -26.485 18.716 6.791 1.00 91.94 94 GLY A C 1
ATOM 705 O O . GLY A 1 94 ? -25.577 19.454 7.202 1.00 91.94 94 GLY A O 1
ATOM 706 N N . TYR A 1 95 ? -27.233 17.961 7.603 1.00 93.00 95 TYR A N 1
ATOM 707 C CA . TYR A 1 95 ? -27.051 17.899 9.054 1.00 93.00 95 TYR A CA 1
ATOM 708 C C . TYR A 1 95 ? -25.922 16.944 9.439 1.00 93.00 95 TYR A C 1
ATOM 710 O O . TYR A 1 95 ? -25.690 15.925 8.789 1.00 93.00 95 TYR A O 1
ATOM 718 N N . ASP A 1 96 ? -25.227 17.276 10.522 1.00 95.88 96 ASP A N 1
ATOM 719 C CA . ASP A 1 96 ? -24.125 16.469 11.031 1.00 95.88 96 ASP A CA 1
ATOM 720 C C . ASP A 1 96 ? -24.652 15.245 11.792 1.00 95.88 96 ASP A C 1
ATOM 722 O O . ASP A 1 96 ? -25.536 15.347 12.649 1.00 95.88 96 ASP A O 1
ATOM 726 N N . LYS A 1 97 ? -24.074 14.077 11.506 1.00 95.06 97 LYS A N 1
ATOM 727 C CA . LYS A 1 97 ? -24.365 12.809 12.173 1.00 95.06 97 LYS A CA 1
ATOM 728 C C . LYS A 1 97 ? -23.070 12.097 12.537 1.00 95.06 97 LYS A C 1
ATOM 730 O O . LYS A 1 97 ? -22.175 11.960 11.709 1.00 95.06 97 LYS A O 1
ATOM 735 N N . THR A 1 98 ? -22.999 11.582 13.760 1.00 94.50 98 THR A N 1
ATOM 736 C CA . THR A 1 98 ? -21.894 10.719 14.188 1.00 94.50 98 THR A CA 1
ATOM 737 C C . THR A 1 98 ? -22.156 9.273 13.769 1.00 94.50 98 THR A C 1
ATOM 739 O O . THR A 1 98 ? -23.232 8.729 14.035 1.00 94.50 98 THR A O 1
ATOM 742 N N . VAL A 1 99 ? -21.178 8.654 13.112 1.00 93.94 99 VAL A N 1
ATOM 743 C CA . VAL A 1 99 ? -21.186 7.242 12.702 1.00 93.94 99 VAL A CA 1
ATOM 744 C C . VAL A 1 99 ? -19.864 6.587 13.090 1.00 93.94 99 VAL A C 1
ATOM 746 O O . VAL A 1 99 ? -18.836 7.253 13.121 1.00 93.94 99 VAL A O 1
ATOM 749 N N . GLU A 1 100 ? -19.871 5.288 13.373 1.00 93.44 100 GLU A N 1
ATOM 750 C CA . GLU A 1 100 ? -18.630 4.523 13.526 1.00 93.44 100 GLU A CA 1
ATOM 751 C C . GLU A 1 100 ? -18.040 4.244 12.141 1.00 93.44 100 GLU A C 1
ATOM 753 O O . GLU A 1 100 ? -18.697 3.628 11.297 1.00 93.44 100 GLU A O 1
ATOM 758 N N . ALA A 1 101 ? -16.814 4.700 11.902 1.00 91.56 101 ALA A N 1
ATOM 759 C CA . ALA A 1 101 ? -16.064 4.430 10.680 1.00 91.56 101 ALA A CA 1
ATOM 760 C C . ALA A 1 101 ? -14.760 3.708 11.008 1.00 91.56 101 ALA A C 1
ATOM 762 O O . ALA A 1 101 ? -14.177 3.907 12.075 1.00 91.56 101 ALA A O 1
ATOM 763 N N . LYS A 1 102 ? -14.293 2.866 10.085 1.00 91.50 102 LYS A N 1
ATOM 764 C CA . LYS A 1 102 ? -12.999 2.197 10.228 1.00 91.50 102 LYS A CA 1
ATOM 765 C C . LYS A 1 102 ? -11.880 3.235 10.231 1.00 91.50 102 LYS A C 1
ATOM 767 O O . LYS A 1 102 ? -11.957 4.238 9.526 1.00 91.50 102 LYS A O 1
ATOM 772 N N . LYS A 1 103 ? -10.867 3.010 11.067 1.00 93.56 103 LYS A N 1
ATOM 773 C CA . LYS A 1 103 ? -9.674 3.858 11.084 1.00 93.56 103 LYS A CA 1
ATOM 774 C C . LYS A 1 103 ? -8.791 3.528 9.886 1.00 93.56 103 LYS A C 1
ATOM 776 O O . LYS A 1 103 ? -8.569 2.358 9.590 1.00 93.56 103 LYS A O 1
ATOM 781 N N . GLU A 1 104 ? -8.258 4.570 9.267 1.00 92.00 104 GLU A N 1
ATOM 782 C CA . GLU A 1 104 ? -7.317 4.475 8.153 1.00 92.00 104 GLU A CA 1
ATOM 783 C C . GLU A 1 104 ? -5.872 4.424 8.665 1.00 92.00 104 GLU A C 1
ATOM 785 O O . GLU A 1 104 ? -5.548 4.993 9.713 1.00 92.00 104 GLU A O 1
ATOM 790 N N . TYR A 1 105 ? -4.996 3.754 7.918 1.00 95.06 105 TYR A N 1
ATOM 791 C CA . TYR A 1 105 ? -3.563 3.732 8.209 1.00 95.06 105 TYR A CA 1
ATOM 792 C C . TYR A 1 105 ? -2.877 4.979 7.652 1.00 95.06 105 TYR A C 1
ATOM 794 O O . TYR A 1 105 ? -3.170 5.430 6.546 1.00 95.06 105 TYR A O 1
ATOM 802 N N . GLU A 1 106 ? -1.878 5.477 8.376 1.00 95.12 106 GLU A N 1
ATOM 803 C CA . GLU A 1 106 ? -0.897 6.406 7.821 1.00 95.12 106 GLU A CA 1
ATOM 804 C C . GLU A 1 106 ? 0.235 5.609 7.165 1.00 95.12 106 GLU A C 1
ATOM 806 O O . GLU A 1 106 ? 0.889 4.786 7.810 1.00 95.12 106 GLU A O 1
ATOM 811 N N . ILE A 1 107 ? 0.466 5.841 5.873 1.00 93.69 107 ILE A N 1
ATOM 812 C CA . ILE A 1 107 ? 1.483 5.133 5.091 1.00 93.69 107 ILE A CA 1
ATOM 813 C C . ILE A 1 107 ? 2.616 6.103 4.760 1.00 93.69 107 ILE A C 1
ATOM 815 O O . ILE A 1 107 ? 2.412 7.107 4.078 1.00 93.69 107 ILE A O 1
ATOM 819 N N . PHE A 1 108 ? 3.829 5.778 5.205 1.00 95.06 108 PHE A N 1
ATOM 820 C CA . PHE A 1 108 ? 5.038 6.547 4.915 1.00 95.06 108 PHE A CA 1
ATOM 821 C C . PHE A 1 108 ? 5.873 5.819 3.860 1.00 95.06 108 PHE A C 1
ATOM 823 O O . PHE A 1 108 ? 6.305 4.688 4.075 1.00 95.06 108 PHE A O 1
ATOM 830 N N . ILE A 1 109 ? 6.138 6.476 2.728 1.00 92.56 109 ILE A N 1
ATOM 831 C CA . ILE A 1 109 ? 6.972 5.932 1.649 1.00 92.56 109 ILE A CA 1
ATOM 832 C C . ILE A 1 109 ? 8.307 6.672 1.646 1.00 92.56 109 ILE A C 1
ATOM 834 O O . ILE A 1 109 ? 8.349 7.894 1.531 1.00 92.56 109 ILE A O 1
ATOM 838 N N . THR A 1 110 ? 9.408 5.930 1.764 1.00 94.06 110 THR A N 1
ATOM 839 C CA . THR A 1 110 ? 10.768 6.476 1.653 1.00 94.06 110 THR A CA 1
ATOM 840 C C . THR A 1 110 ? 11.451 5.905 0.420 1.00 94.06 110 THR A C 1
ATOM 842 O O . THR A 1 110 ? 11.538 4.688 0.271 1.00 94.06 110 THR A O 1
ATOM 845 N N . VAL A 1 111 ? 11.967 6.783 -0.437 1.00 90.75 111 VAL A N 1
ATOM 846 C CA . VAL A 1 111 ? 12.744 6.429 -1.633 1.00 90.75 111 VAL A CA 1
ATOM 847 C C . VAL A 1 111 ? 14.213 6.762 -1.362 1.00 90.75 111 VAL A C 1
ATOM 849 O O . VAL A 1 111 ? 14.498 7.800 -0.763 1.00 90.75 111 VAL A O 1
ATOM 852 N N . LYS A 1 112 ? 15.132 5.871 -1.744 1.00 88.56 112 LYS A N 1
ATOM 853 C CA . LYS A 1 112 ? 16.583 6.035 -1.573 1.00 88.56 112 LYS A CA 1
ATOM 854 C C . LYS A 1 112 ? 17.300 5.948 -2.908 1.00 88.56 112 LYS A C 1
ATOM 856 O O . LYS A 1 112 ? 16.813 5.179 -3.764 1.00 88.56 112 LYS A O 1
#

Radius of gyration: 30.75 Å; chains: 1; bounding box: 47×44×89 Å